Protein AF-A0A0H5PXP9-F1 (afdb_monomer)

Sequence (127 aa):
MNSLIRNQDSQIQEDLTMIKDNHKTEITETNETKKPAPATIPKQKRGVQPSADIIEMARRQGRTQGRAGCKAHRFNMAFSPEVYEFIHTMAKVRGESVTAFVNGILEKAMKDNAEIYQQALKFKNIL

Mean predicted aligned error: 16.37 Å

Foldseek 3Di:
DPDPVVVVVVVVVVVVVVVVVVPPPPPPDDPDPPPPDLPDLPPDDPPDADDPVSLVSLQLLCPCDDDDSNHHDDDDDDDDPVVVVVLVVVCVVVVHDSVNSVVVVVVVVCVVCVVVVVVVVVVVVVD

Nearest PDB structures (foldseek):
  8uk9-assembly1_A  TM=5.662E-01  e=5.927E+00  Tequatrovirus T4

Structure (mmCIF, N/CA/C/O backbone):
data_AF-A0A0H5PXP9-F1
#
_entry.id   AF-A0A0H5PXP9-F1
#
loop_
_atom_site.group_PDB
_atom_site.id
_atom_site.type_symbol
_atom_site.label_atom_id
_atom_site.label_alt_id
_atom_site.label_comp_id
_atom_site.label_asym_id
_atom_site.label_entity_id
_atom_site.label_seq_id
_atom_site.pdbx_PDB_ins_code
_atom_site.Cartn_x
_atom_site.Cartn_y
_atom_site.Cartn_z
_atom_site.occupancy
_atom_site.B_iso_or_equiv
_atom_site.auth_seq_id
_atom_site.auth_comp_id
_atom_site.auth_asym_id
_atom_site.auth_atom_id
_atom_site.pdbx_PDB_model_num
ATOM 1 N N . MET A 1 1 ? -4.938 -40.999 22.378 1.00 48.81 1 MET A N 1
ATOM 2 C CA . MET A 1 1 ? -4.466 -39.622 22.101 1.00 48.81 1 MET A CA 1
ATOM 3 C C . MET A 1 1 ? -4.370 -39.289 20.599 1.00 48.81 1 MET A C 1
ATOM 5 O O . MET A 1 1 ? -3.687 -38.341 20.263 1.00 48.81 1 MET A O 1
ATOM 9 N N . ASN A 1 2 ? -5.093 -39.976 19.692 1.00 47.94 2 ASN A N 1
ATOM 10 C CA . ASN A 1 2 ? -4.970 -39.761 18.230 1.00 47.94 2 ASN A CA 1
ATOM 11 C C . ASN A 1 2 ? -6.280 -39.351 17.517 1.00 47.94 2 ASN A C 1
ATOM 13 O O . ASN A 1 2 ? -6.316 -39.332 16.290 1.00 47.94 2 ASN A O 1
ATOM 17 N N . SER A 1 3 ? -7.363 -39.047 18.243 1.00 48.31 3 SER A N 1
ATOM 18 C CA . SER A 1 3 ? -8.665 -38.712 17.633 1.00 48.31 3 SER A CA 1
ATOM 19 C C . SER A 1 3 ? -8.920 -37.210 17.465 1.00 48.31 3 SER A C 1
ATOM 21 O O . SER A 1 3 ? -9.744 -36.842 16.639 1.00 48.31 3 SER A O 1
ATOM 23 N N . LEU A 1 4 ? -8.217 -36.341 18.202 1.00 51.50 4 LEU A N 1
ATOM 24 C CA . LEU A 1 4 ? -8.486 -34.896 18.186 1.00 51.50 4 LEU A CA 1
ATOM 25 C C . LEU A 1 4 ? -7.793 -34.168 17.018 1.00 51.50 4 LEU A C 1
ATOM 27 O O . LEU A 1 4 ? -8.370 -33.254 16.445 1.00 51.50 4 LEU A O 1
ATOM 31 N N . ILE A 1 5 ? -6.602 -34.629 16.615 1.00 51.66 5 ILE A N 1
ATOM 32 C CA . ILE A 1 5 ? -5.826 -34.052 15.499 1.00 51.66 5 ILE A CA 1
ATOM 33 C C . ILE A 1 5 ? -6.493 -34.360 14.148 1.00 51.66 5 ILE A C 1
ATOM 35 O O . ILE A 1 5 ? -6.620 -33.481 13.304 1.00 51.66 5 ILE A O 1
ATOM 39 N N . ARG A 1 6 ? -7.039 -35.575 13.978 1.00 50.72 6 ARG A N 1
ATOM 40 C CA . ARG A 1 6 ? -7.740 -35.968 12.740 1.00 50.72 6 ARG A CA 1
ATOM 41 C C . ARG A 1 6 ? -8.974 -35.111 12.449 1.00 50.72 6 ARG A C 1
ATOM 43 O O . ARG A 1 6 ? -9.285 -34.895 11.283 1.00 50.72 6 ARG A O 1
ATOM 50 N N . ASN A 1 7 ? -9.661 -34.620 13.482 1.00 55.50 7 ASN A N 1
ATOM 51 C CA . ASN A 1 7 ? -10.851 -33.785 13.305 1.00 55.50 7 ASN A CA 1
ATOM 52 C C . ASN A 1 7 ? -10.511 -32.362 12.842 1.00 55.50 7 ASN A C 1
ATOM 54 O O . ASN A 1 7 ? -11.270 -31.800 12.059 1.00 55.50 7 ASN A O 1
ATOM 58 N N . GLN A 1 8 ? -9.373 -31.801 13.266 1.00 54.03 8 GLN A N 1
ATOM 59 C CA . GLN A 1 8 ? -8.929 -30.483 12.796 1.00 54.03 8 GLN A CA 1
ATOM 60 C C . GLN A 1 8 ? -8.447 -30.537 11.342 1.00 54.03 8 GLN A C 1
ATOM 62 O O . GLN A 1 8 ? -8.835 -29.686 10.548 1.00 54.03 8 GLN A O 1
ATOM 67 N N . ASP A 1 9 ? -7.702 -31.578 10.960 1.00 55.38 9 ASP A N 1
ATOM 68 C CA . ASP A 1 9 ? -7.268 -31.764 9.567 1.00 55.38 9 ASP A CA 1
ATOM 69 C C . ASP A 1 9 ? -8.451 -32.015 8.614 1.00 55.38 9 ASP A C 1
ATOM 71 O O . ASP A 1 9 ? -8.429 -31.572 7.466 1.00 55.38 9 ASP A O 1
ATOM 75 N N . SER A 1 10 ? -9.506 -32.679 9.102 1.00 53.84 10 SER A N 1
ATOM 76 C CA . SER A 1 10 ? -10.727 -32.930 8.325 1.00 53.84 10 SER A CA 1
ATOM 77 C C . SER A 1 10 ? -11.558 -31.655 8.132 1.00 53.84 10 SER A C 1
ATOM 79 O O . SER A 1 10 ? -12.004 -31.397 7.019 1.00 53.84 10 SER A O 1
ATOM 81 N N . GLN A 1 11 ? -11.686 -30.805 9.161 1.00 54.19 11 GLN A N 1
ATOM 82 C CA . GLN A 1 11 ? -12.359 -29.501 9.039 1.00 54.19 11 GLN A CA 1
ATOM 83 C C . GLN A 1 11 ? -11.600 -28.531 8.122 1.0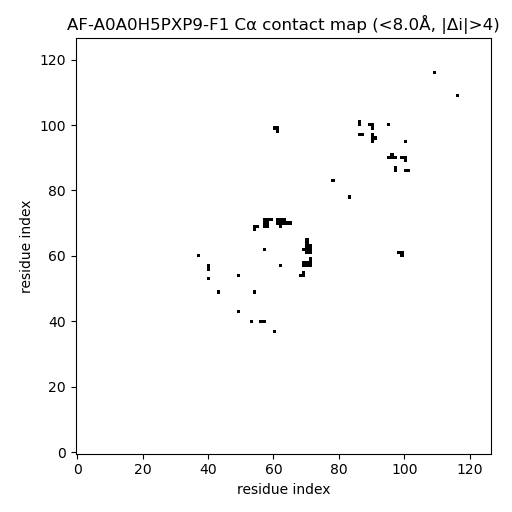0 54.19 11 GLN A C 1
ATOM 85 O O . GLN A 1 11 ? -12.213 -27.852 7.305 1.00 54.19 11 GLN A O 1
ATOM 90 N N . ILE A 1 12 ? -10.264 -28.508 8.189 1.00 54.03 12 ILE A N 1
ATOM 91 C CA . ILE A 1 12 ? -9.440 -27.665 7.307 1.00 54.03 12 ILE A CA 1
ATOM 92 C C . ILE A 1 12 ? -9.555 -28.123 5.844 1.00 54.03 12 ILE A C 1
ATOM 94 O O . ILE A 1 12 ? -9.580 -27.291 4.935 1.00 54.03 12 ILE A O 1
ATOM 98 N N . GLN A 1 13 ? -9.641 -29.435 5.593 1.00 52.81 13 GLN A N 1
ATOM 99 C CA . GLN A 1 13 ? -9.878 -29.958 4.246 1.00 52.81 13 GLN A CA 1
ATOM 100 C C . GLN A 1 13 ? -11.287 -29.640 3.738 1.00 52.81 13 GLN A C 1
ATOM 102 O O . GLN A 1 13 ? -11.407 -29.241 2.580 1.00 52.81 13 GLN A O 1
ATOM 107 N N . GLU A 1 14 ? -12.316 -29.743 4.582 1.00 54.56 14 GLU A N 1
ATOM 108 C CA . GLU A 1 14 ? -13.690 -29.369 4.223 1.00 54.56 14 GLU A CA 1
ATOM 109 C C . GLU A 1 14 ? -13.806 -27.867 3.888 1.00 54.56 14 GLU A C 1
ATOM 111 O O . GLU A 1 14 ? -14.352 -27.516 2.835 1.00 54.56 14 GLU A O 1
ATOM 116 N N . ASP A 1 15 ? -13.178 -26.984 4.672 1.00 52.84 15 ASP A N 1
ATOM 117 C CA . ASP A 1 15 ? -13.128 -25.537 4.398 1.00 52.84 15 ASP A CA 1
ATOM 118 C C . ASP A 1 15 ? -12.379 -25.217 3.088 1.00 52.84 15 ASP A C 1
ATOM 120 O O . ASP A 1 15 ? -12.809 -24.375 2.293 1.00 52.84 15 ASP A O 1
ATOM 124 N N . LEU A 1 16 ? -11.287 -25.935 2.795 1.00 48.97 16 LEU A N 1
ATOM 125 C CA . LEU A 1 16 ? -10.552 -25.811 1.530 1.00 48.97 16 LEU A CA 1
ATOM 126 C C . LEU A 1 16 ? -11.340 -26.340 0.322 1.00 48.97 16 LEU A C 1
ATOM 128 O O . LEU A 1 16 ? -11.136 -25.845 -0.790 1.00 48.97 16 LEU A O 1
ATOM 132 N N . THR A 1 17 ? -12.211 -27.336 0.505 1.00 50.12 17 THR A N 1
ATOM 133 C CA . THR A 1 17 ? -13.104 -27.828 -0.558 1.00 50.12 17 THR A CA 1
ATOM 134 C C . THR A 1 17 ? -14.266 -26.871 -0.814 1.00 50.12 17 THR A C 1
ATOM 136 O O . THR A 1 17 ? -14.531 -26.551 -1.971 1.00 50.12 17 THR A O 1
ATOM 139 N N . MET A 1 18 ? -14.845 -26.277 0.233 1.00 47.44 18 MET A N 1
ATOM 140 C CA . MET A 1 18 ? -15.918 -25.282 0.110 1.00 47.44 18 MET A CA 1
ATOM 141 C C . MET A 1 18 ? -15.469 -23.997 -0.605 1.00 47.44 18 MET A C 1
ATOM 143 O O . MET A 1 18 ? -16.236 -23.400 -1.363 1.00 47.44 18 MET A O 1
ATOM 147 N N . ILE A 1 19 ? -14.204 -23.589 -0.441 1.00 52.84 19 ILE A N 1
ATOM 148 C CA . ILE A 1 19 ? -13.619 -22.469 -1.202 1.00 52.84 19 ILE A CA 1
ATOM 149 C C . ILE A 1 19 ? -13.437 -22.830 -2.688 1.00 52.84 19 ILE A C 1
ATOM 151 O O . ILE A 1 19 ? -13.555 -21.961 -3.551 1.00 52.84 19 ILE A O 1
ATOM 155 N N . LYS A 1 20 ? -13.161 -24.099 -3.017 1.00 46.47 20 LYS A N 1
ATOM 156 C CA . LYS A 1 20 ? -12.950 -24.548 -4.406 1.00 46.47 20 LYS A CA 1
ATOM 157 C C . LYS A 1 20 ? -14.259 -24.753 -5.167 1.00 46.47 20 LYS A C 1
ATOM 159 O O . LYS A 1 20 ? -14.300 -24.471 -6.364 1.00 46.47 20 LYS A O 1
ATOM 164 N N . ASP A 1 21 ? -15.316 -25.183 -4.487 1.00 43.38 21 ASP A N 1
ATOM 165 C CA . ASP A 1 21 ? -16.597 -25.487 -5.129 1.00 43.38 21 ASP A CA 1
ATOM 166 C C . ASP A 1 21 ? -17.437 -24.231 -5.409 1.00 43.38 21 ASP A C 1
ATOM 168 O O . ASP A 1 21 ? -18.088 -24.155 -6.452 1.00 43.38 21 ASP A O 1
ATOM 172 N N . ASN A 1 22 ? -17.303 -23.172 -4.598 1.00 39.78 22 ASN A N 1
ATOM 173 C CA . ASN A 1 22 ? -17.914 -21.864 -4.887 1.00 39.78 22 ASN A CA 1
ATOM 174 C C . ASN A 1 22 ? -17.295 -21.128 -6.093 1.00 39.78 22 ASN A C 1
ATOM 176 O O . ASN A 1 22 ? -17.832 -20.112 -6.530 1.00 39.78 22 ASN A O 1
ATOM 180 N N . HIS A 1 23 ? -16.199 -21.636 -6.663 1.00 43.31 23 HIS A N 1
ATOM 181 C CA . HIS A 1 23 ? -15.600 -21.108 -7.893 1.00 43.31 23 HIS A CA 1
ATOM 182 C C . HIS A 1 23 ? -15.845 -21.989 -9.130 1.00 43.31 23 HIS A C 1
ATOM 184 O O . HIS A 1 23 ? -15.328 -21.672 -10.202 1.00 43.31 23 HIS A O 1
ATOM 190 N N . LYS A 1 24 ? -16.629 -23.077 -9.027 1.00 40.38 24 LYS A N 1
ATOM 191 C CA . LYS A 1 24 ? -16.832 -24.022 -10.143 1.00 40.38 24 LYS A CA 1
ATOM 192 C C . LYS A 1 24 ? -18.125 -23.817 -10.944 1.00 40.38 24 LYS A C 1
ATOM 194 O O . LYS A 1 24 ? -18.240 -24.384 -12.027 1.00 40.38 24 LYS A O 1
ATOM 199 N N . THR A 1 25 ? -19.066 -22.989 -10.490 1.00 36.38 25 THR A N 1
ATOM 200 C CA . THR A 1 25 ? -20.402 -22.884 -11.121 1.00 36.38 25 THR A CA 1
ATOM 201 C C . THR A 1 25 ? -20.689 -21.599 -11.894 1.00 36.38 25 THR A C 1
ATOM 203 O O . THR A 1 25 ? -21.820 -21.405 -12.317 1.00 36.38 25 THR A O 1
ATOM 206 N N . GLU A 1 26 ? -19.678 -20.777 -12.186 1.00 34.59 26 GLU A N 1
ATOM 207 C CA . GLU A 1 26 ? -19.768 -19.727 -13.216 1.00 34.59 26 GLU A CA 1
ATOM 208 C C . GLU A 1 26 ? -18.475 -19.666 -14.044 1.00 34.59 26 GLU A C 1
ATOM 210 O O . GLU A 1 26 ? -17.771 -18.664 -14.109 1.00 34.59 26 GLU A O 1
ATOM 215 N N . ILE A 1 27 ? -18.144 -20.780 -14.696 1.00 36.03 27 ILE A N 1
ATOM 216 C CA . ILE A 1 27 ? -17.266 -20.797 -15.874 1.00 36.03 27 ILE A CA 1
ATOM 217 C C . ILE A 1 27 ? -18.140 -21.075 -17.094 1.00 36.03 27 ILE A C 1
ATOM 219 O O . ILE A 1 27 ? -18.055 -22.122 -17.726 1.00 36.03 27 ILE A O 1
ATOM 223 N N . THR A 1 28 ? -19.007 -20.113 -17.405 1.00 32.38 28 THR A N 1
ATOM 224 C CA . THR A 1 28 ? -19.511 -19.953 -18.769 1.00 32.38 28 THR A CA 1
ATOM 225 C C . THR A 1 28 ? -18.687 -18.834 -19.386 1.00 32.38 28 THR A C 1
ATOM 227 O O . THR A 1 28 ? -18.840 -17.677 -19.012 1.00 32.38 28 THR A O 1
ATOM 230 N N . GLU A 1 29 ? -17.735 -19.236 -20.228 1.00 45.81 29 GLU A N 1
ATOM 231 C CA . GLU A 1 29 ? -17.033 -18.443 -21.244 1.00 45.81 29 GLU A CA 1
ATOM 232 C C . GLU A 1 29 ? -17.092 -16.915 -21.079 1.00 45.81 29 GLU A C 1
ATOM 234 O O . GLU A 1 29 ? -17.918 -16.228 -21.678 1.00 45.81 29 GLU A O 1
ATOM 239 N N . THR A 1 30 ? -16.128 -16.350 -20.354 1.00 29.16 30 THR A N 1
ATOM 240 C CA . THR A 1 30 ? -15.762 -14.945 -20.542 1.00 29.16 30 THR A CA 1
ATOM 241 C C . THR A 1 30 ? -14.296 -14.869 -20.922 1.00 29.16 30 THR A C 1
ATOM 243 O O . THR A 1 30 ? -13.416 -15.189 -20.124 1.00 29.16 30 THR A O 1
ATOM 246 N N . ASN A 1 31 ? -14.083 -14.473 -22.177 1.00 35.59 31 ASN A N 1
ATOM 247 C CA . ASN A 1 31 ? -12.826 -14.070 -22.792 1.00 35.59 31 ASN A CA 1
ATOM 248 C C . ASN A 1 31 ? -11.829 -13.460 -21.798 1.00 35.59 31 ASN A C 1
ATOM 250 O O . ASN A 1 31 ? -12.203 -12.648 -20.955 1.00 35.59 31 ASN A O 1
ATOM 254 N N . GLU A 1 32 ? -10.554 -13.816 -21.959 1.00 40.00 32 GLU A N 1
ATOM 255 C CA . GLU A 1 32 ? -9.396 -13.316 -21.216 1.00 40.00 32 GLU A CA 1
ATOM 256 C C . GLU A 1 32 ? -9.343 -11.776 -21.107 1.00 40.00 32 GLU A C 1
ATOM 258 O O . GLU A 1 32 ? -8.574 -11.101 -21.790 1.00 40.00 32 GLU A O 1
ATOM 263 N N . THR A 1 33 ? -10.079 -11.174 -20.176 1.00 34.19 33 THR A N 1
ATOM 264 C CA . THR A 1 33 ? -9.773 -9.826 -19.689 1.00 34.19 33 THR A CA 1
ATOM 265 C C . THR A 1 33 ? -8.780 -9.945 -18.550 1.00 34.19 33 THR A C 1
ATOM 267 O O . THR A 1 33 ? -9.105 -9.846 -17.368 1.00 34.19 33 THR A O 1
ATOM 270 N N . LYS A 1 34 ? -7.520 -10.148 -18.941 1.00 35.97 34 LYS A N 1
ATOM 271 C CA . LYS A 1 34 ? -6.342 -9.798 -18.148 1.00 35.97 34 LYS A CA 1
ATOM 272 C C . LYS A 1 34 ? -6.614 -8.424 -17.523 1.00 35.97 34 LYS A C 1
ATOM 274 O O . LYS A 1 34 ? -6.690 -7.440 -18.260 1.00 35.97 34 LYS A O 1
ATOM 279 N N . LYS A 1 35 ? -6.810 -8.348 -16.196 1.00 36.59 35 LYS A N 1
ATOM 280 C CA . LYS A 1 35 ? -6.889 -7.063 -15.476 1.00 36.59 35 LYS A CA 1
ATOM 281 C C . LYS A 1 35 ? -5.716 -6.226 -15.996 1.00 36.59 35 LYS A C 1
ATOM 283 O O . LYS A 1 35 ? -4.588 -6.733 -15.954 1.00 36.59 35 LYS A O 1
ATOM 288 N N . PRO A 1 36 ? -5.957 -5.046 -16.596 1.00 34.19 36 PRO A N 1
ATOM 289 C CA . PRO A 1 36 ? -4.906 -4.344 -17.304 1.00 34.19 36 PRO A CA 1
ATOM 290 C C . PRO A 1 36 ? -3.773 -4.124 -16.314 1.00 34.19 36 PRO A C 1
ATOM 292 O O . PRO A 1 36 ? -4.005 -3.666 -15.191 1.00 34.19 36 PRO 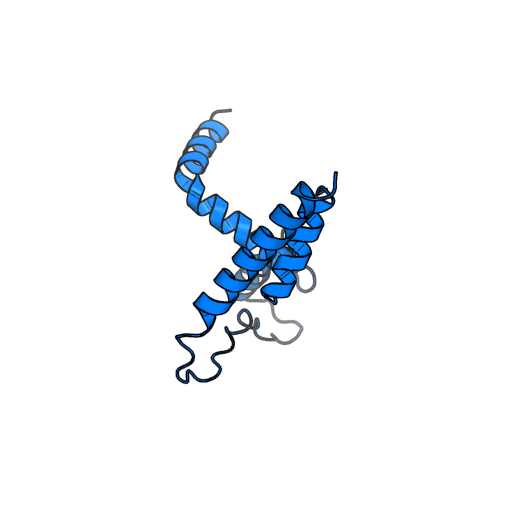A O 1
ATOM 295 N N . ALA A 1 37 ? -2.558 -4.503 -16.720 1.00 42.25 37 ALA A N 1
ATOM 296 C CA . ALA A 1 37 ? -1.360 -4.112 -15.999 1.00 42.25 37 ALA A CA 1
ATOM 297 C C . ALA A 1 37 ? -1.505 -2.622 -15.652 1.00 42.25 37 ALA A C 1
ATOM 299 O O . ALA A 1 37 ? -1.984 -1.873 -16.517 1.00 42.25 37 ALA A O 1
ATOM 300 N N . PRO A 1 38 ? -1.166 -2.192 -14.418 1.00 51.12 38 PRO A N 1
ATOM 301 C CA . PRO A 1 38 ? -1.304 -0.795 -14.022 1.00 51.12 38 PRO A CA 1
ATOM 302 C C . PRO A 1 38 ? -0.761 0.069 -15.153 1.00 51.12 38 PRO A C 1
ATOM 304 O O . PRO A 1 38 ? 0.337 -0.219 -15.640 1.00 51.12 38 PRO A O 1
ATOM 307 N N . ALA A 1 39 ? -1.587 1.013 -15.632 1.00 51.72 39 ALA A N 1
ATOM 308 C CA . ALA A 1 39 ? -1.371 1.722 -16.890 1.00 51.72 39 ALA A CA 1
ATOM 309 C C . ALA A 1 39 ? 0.119 2.016 -17.060 1.00 51.72 39 ALA A C 1
ATOM 311 O O . ALA A 1 39 ? 0.733 2.680 -16.215 1.00 51.72 39 ALA A O 1
ATOM 312 N N . THR A 1 40 ? 0.721 1.411 -18.089 1.00 51.22 40 THR A N 1
ATOM 313 C CA . THR A 1 40 ? 2.159 1.529 -18.307 1.00 51.22 40 THR A CA 1
ATOM 314 C C . THR A 1 40 ? 2.427 3.000 -18.555 1.00 51.22 40 THR A C 1
ATOM 316 O O . THR A 1 40 ? 2.010 3.532 -19.581 1.00 51.22 40 THR A O 1
ATOM 319 N N . ILE A 1 41 ? 3.076 3.669 -17.599 1.00 55.38 41 ILE A N 1
ATOM 320 C CA . ILE A 1 41 ? 3.405 5.085 -17.737 1.00 55.38 41 ILE A CA 1
ATOM 321 C C . ILE A 1 41 ? 4.171 5.230 -19.057 1.00 55.38 41 ILE A C 1
ATOM 323 O O . ILE A 1 41 ? 5.209 4.569 -19.213 1.00 55.38 41 ILE A O 1
ATOM 327 N N . PRO A 1 42 ? 3.671 6.028 -20.019 1.00 57.00 42 PRO A N 1
ATOM 328 C CA . PRO A 1 42 ? 4.240 6.079 -21.355 1.00 57.00 42 PRO A CA 1
ATOM 329 C C . PRO A 1 42 ? 5.740 6.366 -21.281 1.00 57.00 42 PRO A C 1
ATOM 331 O O . PRO A 1 42 ? 6.194 7.257 -20.555 1.00 57.00 42 PRO A O 1
ATOM 334 N N . LYS A 1 43 ? 6.533 5.583 -22.025 1.00 54.31 43 LYS A N 1
ATOM 335 C CA . LYS A 1 43 ? 7.989 5.750 -22.115 1.00 54.31 43 LYS A CA 1
ATOM 336 C C . LYS A 1 43 ? 8.301 7.097 -22.781 1.00 54.31 43 LYS A C 1
ATOM 338 O O . LYS A 1 43 ? 8.449 7.181 -23.994 1.00 54.31 43 LYS A O 1
ATOM 343 N N . GLN A 1 44 ? 8.408 8.168 -21.999 1.00 57.22 44 GLN A N 1
ATOM 344 C CA . GLN A 1 44 ? 8.815 9.480 -22.509 1.00 57.22 44 GLN A CA 1
ATOM 345 C C . GLN A 1 44 ? 10.315 9.507 -22.830 1.00 57.22 44 GLN A C 1
ATOM 347 O O . GLN A 1 44 ? 11.134 9.142 -21.978 1.00 57.22 44 GLN A O 1
ATOM 352 N N . LYS A 1 45 ? 10.669 10.010 -24.025 1.00 53.97 45 LYS A N 1
ATOM 353 C CA . LYS A 1 45 ? 12.050 10.194 -24.519 1.00 53.97 45 LYS A CA 1
ATOM 354 C C . LYS A 1 45 ? 12.962 10.825 -23.452 1.00 53.97 45 LYS A C 1
ATOM 356 O O . LYS A 1 45 ? 12.537 11.715 -22.711 1.00 53.97 45 LYS A O 1
ATOM 361 N N . ARG A 1 46 ? 14.211 10.348 -23.358 1.00 53.97 46 ARG A N 1
ATOM 362 C CA . ARG A 1 46 ? 15.241 10.882 -22.440 1.00 53.97 46 ARG A CA 1
ATOM 363 C C . ARG A 1 4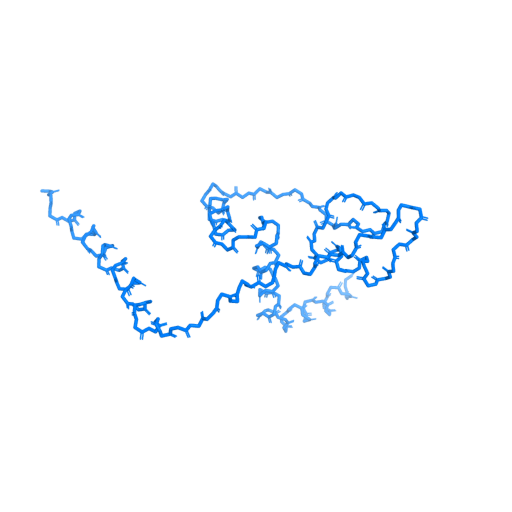6 ? 15.435 12.386 -22.696 1.00 53.97 46 ARG A C 1
ATOM 365 O O . ARG A 1 46 ? 15.485 12.784 -23.851 1.00 53.97 46 ARG A O 1
ATOM 372 N N . GLY A 1 47 ? 15.520 13.194 -21.636 1.00 59.69 47 GLY A N 1
ATOM 373 C CA . GLY A 1 47 ? 15.736 14.652 -21.717 1.00 59.69 47 GLY A CA 1
ATOM 374 C C . GLY A 1 47 ? 14.479 15.530 -21.623 1.00 59.69 47 GLY A C 1
ATOM 375 O O . GLY A 1 47 ? 14.602 16.730 -21.431 1.00 59.69 47 GLY A O 1
ATOM 376 N N . VAL A 1 48 ? 13.274 14.954 -21.690 1.00 65.31 48 VAL A N 1
ATOM 377 C CA . VAL A 1 48 ? 12.008 15.703 -21.537 1.00 65.31 48 VAL A CA 1
ATOM 378 C C . VAL A 1 48 ? 11.572 15.728 -20.064 1.00 65.31 48 VAL A C 1
ATOM 380 O O . VAL A 1 48 ? 11.672 14.700 -19.386 1.00 65.31 48 VAL A O 1
ATOM 383 N N . GLN A 1 49 ? 11.100 16.862 -19.541 1.00 65.19 49 GLN A N 1
ATOM 384 C CA . GLN A 1 49 ? 10.495 16.887 -18.203 1.00 65.19 49 GLN A CA 1
ATOM 385 C C . GLN A 1 49 ? 9.155 16.127 -18.219 1.00 65.19 49 GLN A C 1
ATOM 387 O O . GLN A 1 49 ? 8.355 16.346 -19.130 1.00 65.19 49 GLN A O 1
ATOM 392 N N . PRO A 1 50 ? 8.910 15.199 -17.276 1.00 69.81 50 PRO A N 1
ATOM 393 C CA . PRO A 1 50 ? 7.635 14.498 -17.209 1.00 69.81 50 PRO A CA 1
ATOM 394 C C . PRO A 1 50 ? 6.497 15.466 -16.878 1.00 69.81 50 PRO A C 1
ATOM 396 O O . PRO A 1 50 ? 6.688 16.409 -16.114 1.00 69.81 50 PRO A O 1
ATOM 399 N N . SER A 1 51 ? 5.315 15.235 -17.455 1.00 77.94 51 SER A N 1
ATOM 400 C CA . SER A 1 51 ? 4.124 16.015 -17.109 1.00 77.94 51 SER A CA 1
ATOM 401 C C . SER A 1 51 ? 3.707 15.751 -15.659 1.00 77.94 51 SER A C 1
ATOM 403 O O . SER A 1 51 ? 4.054 14.712 -15.088 1.00 77.94 51 SER A O 1
ATOM 405 N N . ALA A 1 52 ? 2.931 16.668 -15.074 1.00 77.50 52 ALA A N 1
ATOM 406 C CA . ALA A 1 52 ? 2.393 16.514 -13.722 1.00 77.50 52 ALA A CA 1
ATOM 407 C C . ALA A 1 52 ? 1.635 15.182 -13.551 1.00 77.50 52 ALA A C 1
ATOM 409 O O . ALA A 1 52 ? 1.853 14.475 -12.569 1.00 77.50 52 ALA A O 1
ATOM 410 N N . ASP A 1 53 ? 0.855 14.775 -14.555 1.00 78.12 53 ASP A N 1
ATOM 411 C CA . ASP A 1 53 ? 0.106 13.512 -14.531 1.00 78.12 53 ASP A CA 1
ATOM 412 C C . ASP A 1 53 ? 1.025 12.287 -14.489 1.00 78.12 53 ASP A C 1
ATOM 414 O O . ASP A 1 53 ? 0.767 11.321 -13.774 1.00 78.12 53 ASP A O 1
ATOM 418 N N . ILE A 1 54 ? 2.138 12.325 -15.228 1.00 76.25 54 ILE A N 1
ATOM 419 C CA . ILE A 1 54 ? 3.133 11.246 -15.231 1.00 76.25 54 ILE A CA 1
ATOM 420 C C . ILE A 1 54 ? 3.843 11.162 -13.882 1.00 76.25 54 ILE A C 1
ATOM 422 O O . ILE A 1 54 ? 4.116 10.058 -13.405 1.00 76.25 54 ILE A O 1
ATOM 426 N N . ILE A 1 55 ? 4.123 12.309 -13.262 1.00 74.31 55 ILE A N 1
ATOM 427 C CA . ILE A 1 55 ? 4.712 12.379 -11.924 1.00 74.31 55 ILE A CA 1
ATOM 428 C C . ILE A 1 55 ? 3.753 11.783 -10.889 1.00 74.31 55 ILE A C 1
ATOM 430 O O . ILE A 1 55 ? 4.165 10.933 -10.098 1.00 74.31 55 ILE A O 1
ATOM 434 N N . GLU A 1 56 ? 2.479 12.172 -10.922 1.00 75.62 56 GLU A N 1
ATOM 435 C CA . GLU A 1 56 ? 1.469 11.695 -9.977 1.00 75.62 56 GLU A CA 1
ATOM 436 C C . GLU A 1 56 ? 1.188 10.197 -10.155 1.00 75.62 56 GLU A C 1
ATOM 438 O O . GLU A 1 56 ? 1.175 9.444 -9.179 1.00 75.62 56 GLU A O 1
ATOM 443 N N . MET A 1 57 ? 1.079 9.716 -11.398 1.00 73.38 57 MET A N 1
ATOM 444 C CA . MET A 1 57 ? 0.968 8.281 -11.675 1.00 73.38 57 MET A CA 1
ATOM 445 C C . MET A 1 57 ? 2.196 7.508 -11.183 1.00 73.38 57 MET A C 1
ATOM 447 O O . MET A 1 57 ? 2.050 6.461 -10.553 1.00 73.38 57 MET A O 1
ATOM 451 N N . ALA A 1 58 ? 3.410 8.019 -11.420 1.00 73.69 58 ALA A N 1
ATOM 452 C CA . ALA A 1 58 ? 4.638 7.381 -10.948 1.00 73.69 58 ALA A CA 1
ATOM 453 C C . ALA A 1 58 ? 4.707 7.318 -9.418 1.00 73.69 58 ALA A C 1
ATOM 455 O O . ALA A 1 58 ? 5.139 6.301 -8.865 1.00 73.69 58 ALA A O 1
ATOM 456 N N . ARG A 1 59 ? 4.254 8.380 -8.741 1.00 70.94 59 ARG A N 1
ATOM 457 C CA . ARG A 1 59 ? 4.178 8.448 -7.282 1.00 70.94 59 ARG A CA 1
ATOM 458 C C . ARG A 1 59 ? 3.172 7.435 -6.733 1.00 70.94 59 ARG A C 1
ATOM 460 O O . ARG A 1 59 ? 3.537 6.683 -5.831 1.00 70.94 59 ARG A O 1
ATOM 467 N N . ARG A 1 60 ? 1.957 7.365 -7.293 1.00 73.12 60 ARG A N 1
ATOM 468 C CA . ARG A 1 60 ? 0.920 6.393 -6.888 1.00 73.12 60 ARG A CA 1
ATOM 469 C C . ARG A 1 60 ? 1.350 4.947 -7.111 1.00 73.12 60 ARG A C 1
ATOM 471 O O . ARG A 1 60 ? 1.129 4.100 -6.258 1.00 73.12 60 ARG A O 1
ATOM 478 N N . GLN A 1 61 ? 2.048 4.678 -8.213 1.00 73.19 61 GLN A N 1
ATOM 479 C CA . GLN A 1 61 ? 2.617 3.356 -8.497 1.00 73.19 61 GLN A CA 1
ATOM 480 C C . GLN A 1 61 ? 3.852 3.023 -7.637 1.00 73.19 61 GLN A C 1
ATOM 482 O O . GLN A 1 61 ? 4.457 1.966 -7.811 1.00 73.19 61 GLN A O 1
ATOM 487 N N . GLY A 1 62 ? 4.263 3.914 -6.726 1.00 66.06 62 GLY A N 1
ATOM 488 C CA . GLY A 1 62 ? 5.370 3.667 -5.807 1.00 66.06 62 GLY A CA 1
ATOM 489 C C . GLY A 1 62 ? 6.726 3.553 -6.502 1.00 66.06 62 GLY A C 1
ATOM 490 O O . GLY A 1 62 ? 7.607 2.857 -5.997 1.00 66.06 62 GLY A O 1
ATOM 491 N N . ARG A 1 63 ? 6.924 4.195 -7.667 1.00 67.19 63 ARG A N 1
ATOM 492 C CA . ARG A 1 63 ? 8.182 4.061 -8.414 1.00 67.19 63 ARG A CA 1
ATOM 493 C C . ARG A 1 63 ? 9.369 4.499 -7.563 1.00 67.19 63 ARG A C 1
ATOM 495 O O . ARG A 1 63 ? 9.457 5.624 -7.067 1.00 67.19 63 ARG A O 1
ATOM 502 N N . THR A 1 64 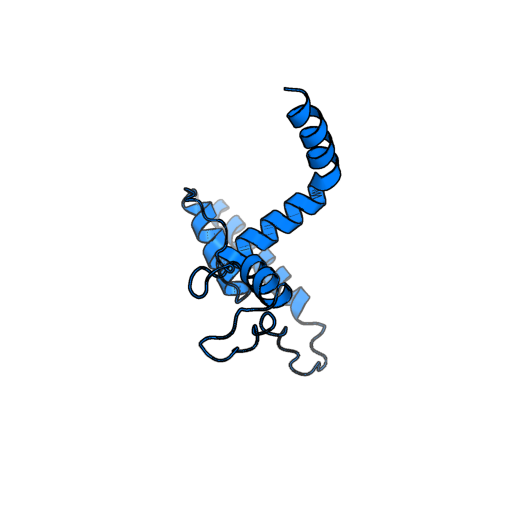? 10.315 3.576 -7.417 1.00 52.88 64 THR A N 1
ATOM 503 C CA . THR A 1 64 ? 11.475 3.757 -6.548 1.00 52.88 64 THR A CA 1
ATOM 504 C C . THR A 1 64 ? 12.734 4.204 -7.299 1.00 52.88 64 THR A C 1
ATOM 506 O O . THR A 1 64 ? 13.704 4.656 -6.688 1.00 52.88 64 THR A O 1
ATOM 509 N N . GLN A 1 65 ? 12.748 4.122 -8.627 1.00 55.19 65 GLN A N 1
ATOM 510 C CA . GLN A 1 65 ? 13.917 4.480 -9.427 1.00 55.19 65 GLN A CA 1
ATOM 511 C C . GLN A 1 65 ? 13.524 5.184 -10.734 1.00 55.19 65 GLN A C 1
ATOM 513 O O . GLN A 1 65 ? 12.584 4.786 -11.435 1.00 55.19 65 GLN A O 1
ATOM 518 N N . GLY A 1 66 ? 14.300 6.220 -11.067 1.00 62.50 66 GLY A N 1
ATOM 519 C CA . GLY A 1 66 ? 14.229 6.966 -12.324 1.00 62.50 66 GLY A CA 1
ATOM 520 C C . GLY A 1 66 ? 13.465 8.297 -12.261 1.00 62.50 66 GLY A C 1
ATOM 521 O O . GLY A 1 66 ? 12.348 8.359 -11.762 1.00 62.50 66 GLY A O 1
ATOM 522 N N . ARG A 1 67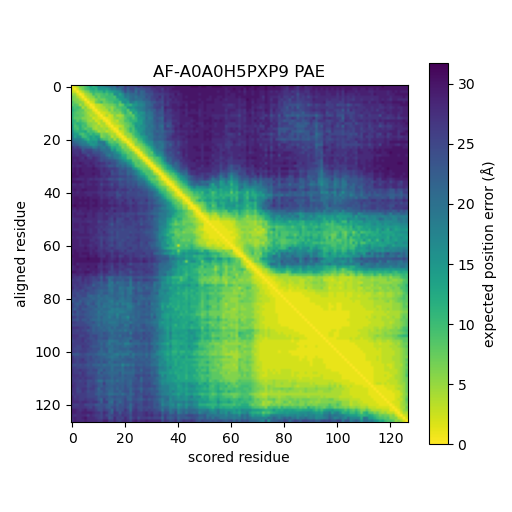 ? 14.086 9.324 -12.865 1.00 61.34 67 ARG A N 1
ATOM 523 C CA . ARG A 1 67 ? 13.614 10.705 -13.118 1.00 61.34 67 ARG A CA 1
ATOM 524 C C . ARG A 1 67 ? 13.328 11.579 -11.882 1.00 61.34 67 ARG A C 1
ATOM 526 O O . ARG A 1 67 ? 12.697 11.167 -10.913 1.00 61.34 67 ARG A O 1
ATOM 533 N N . ALA A 1 68 ? 13.806 12.825 -11.935 1.00 58.34 68 ALA A N 1
ATOM 534 C CA . ALA A 1 68 ? 13.524 13.846 -10.927 1.00 58.34 68 ALA A CA 1
ATOM 535 C C . ALA A 1 68 ? 12.005 14.099 -10.828 1.00 58.34 68 ALA A C 1
ATOM 537 O O . ALA A 1 68 ? 11.309 14.068 -11.839 1.00 58.34 68 ALA A O 1
ATOM 538 N N . GLY A 1 69 ? 11.489 14.281 -9.609 1.00 64.38 69 GLY A N 1
ATOM 539 C CA . GLY A 1 69 ? 10.062 14.509 -9.333 1.00 64.38 69 GLY A CA 1
ATOM 540 C C . GLY A 1 69 ? 9.215 13.250 -9.099 1.00 64.38 69 GLY A C 1
ATOM 541 O O . GLY A 1 69 ? 8.237 13.317 -8.371 1.00 64.38 69 GLY A O 1
ATOM 542 N N . CYS A 1 70 ? 9.612 12.079 -9.610 1.00 67.12 70 CYS A N 1
ATOM 543 C CA . CYS A 1 70 ? 8.811 10.842 -9.538 1.00 67.12 70 CYS A CA 1
ATOM 544 C C . CYS A 1 70 ? 9.125 9.938 -8.326 1.00 67.12 70 CYS A C 1
ATOM 546 O O . CYS A 1 70 ? 8.753 8.765 -8.318 1.00 67.12 70 CYS A O 1
ATOM 548 N N . LYS A 1 71 ? 9.868 10.429 -7.324 1.00 71.44 71 LYS A N 1
ATOM 549 C CA . LYS A 1 71 ? 10.297 9.606 -6.181 1.00 71.44 71 LYS A CA 1
ATOM 550 C C . LYS A 1 71 ? 9.149 9.432 -5.185 1.00 71.44 71 LYS A C 1
ATOM 552 O O . LYS A 1 71 ? 8.693 10.403 -4.589 1.00 71.44 71 LYS A O 1
ATOM 557 N N . ALA A 1 72 ? 8.741 8.186 -4.956 1.00 75.94 72 ALA A N 1
ATOM 558 C CA . ALA A 1 72 ? 7.837 7.852 -3.860 1.00 75.94 72 ALA A CA 1
ATOM 559 C C . ALA A 1 72 ? 8.482 8.124 -2.486 1.00 75.94 72 ALA A C 1
ATOM 561 O O . ALA A 1 72 ? 9.698 7.966 -2.327 1.00 75.94 72 ALA A O 1
ATOM 562 N N . HIS A 1 73 ? 7.659 8.499 -1.501 1.00 82.94 73 HIS A N 1
ATOM 563 C CA . HIS A 1 73 ? 8.077 8.598 -0.101 1.00 82.94 73 HIS A CA 1
ATOM 564 C C . HIS A 1 73 ? 8.385 7.192 0.429 1.00 82.94 73 HIS A C 1
ATOM 566 O O . HIS A 1 73 ? 7.649 6.253 0.130 1.00 82.94 73 HIS A O 1
ATOM 572 N N . ARG A 1 74 ? 9.486 7.028 1.168 1.00 85.12 74 ARG A N 1
ATOM 573 C CA . ARG A 1 74 ? 9.922 5.720 1.677 1.00 85.12 74 ARG A CA 1
ATOM 574 C C . ARG A 1 74 ? 10.336 5.824 3.121 1.00 85.12 74 ARG A C 1
ATOM 576 O O . ARG A 1 74 ? 10.942 6.810 3.526 1.00 85.12 74 ARG A O 1
ATOM 583 N N . PHE A 1 75 ? 10.059 4.759 3.842 1.00 89.31 75 PHE A N 1
ATOM 584 C CA . PHE A 1 75 ? 10.493 4.562 5.206 1.00 89.31 75 PHE A CA 1
ATOM 585 C C . PHE A 1 75 ? 10.740 3.069 5.413 1.00 89.31 75 PHE A C 1
ATOM 587 O O . PHE A 1 75 ? 10.181 2.235 4.697 1.00 89.31 75 PHE A O 1
ATOM 594 N N . ASN A 1 76 ? 11.617 2.743 6.358 1.00 93.06 76 ASN A N 1
ATOM 595 C CA . ASN A 1 76 ? 11.898 1.362 6.720 1.00 93.06 76 ASN A CA 1
ATOM 596 C C . ASN A 1 76 ? 10.881 0.919 7.774 1.00 93.06 76 ASN A C 1
ATOM 598 O O . ASN A 1 76 ? 10.638 1.640 8.740 1.00 93.06 76 ASN A O 1
ATOM 602 N N . MET A 1 77 ? 10.305 -0.264 7.586 1.00 91.56 77 MET A N 1
ATOM 603 C CA . MET A 1 77 ? 9.376 -0.883 8.529 1.00 91.56 77 MET A CA 1
ATOM 604 C C . MET A 1 77 ? 9.885 -2.263 8.920 1.00 91.56 77 MET A C 1
ATOM 606 O O . MET A 1 77 ? 10.436 -2.976 8.082 1.00 91.56 77 MET A O 1
ATOM 610 N N . ALA A 1 78 ? 9.660 -2.642 10.175 1.00 95.12 78 ALA A N 1
ATOM 611 C CA . ALA A 1 78 ? 9.829 -4.010 10.642 1.00 95.12 78 ALA A 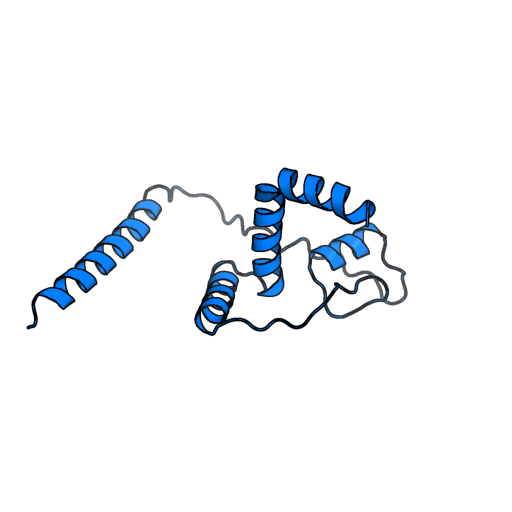CA 1
ATOM 612 C C . ALA A 1 78 ? 8.450 -4.672 10.756 1.00 95.12 78 ALA A C 1
ATOM 614 O O . ALA A 1 78 ? 7.527 -4.087 11.324 1.00 95.12 78 ALA A O 1
ATOM 615 N N . PHE A 1 79 ? 8.325 -5.885 10.226 1.00 95.94 79 PHE A N 1
ATOM 616 C CA . PHE A 1 79 ? 7.128 -6.715 10.341 1.00 95.94 79 PHE A CA 1
ATOM 617 C C . PHE A 1 79 ? 7.462 -7.974 11.137 1.00 95.94 79 PHE A C 1
ATOM 619 O O . PHE A 1 79 ? 8.603 -8.440 11.102 1.00 95.94 79 PHE A O 1
ATOM 626 N N . SER A 1 80 ? 6.475 -8.538 11.835 1.00 98.00 80 SER A N 1
ATOM 627 C CA . SER A 1 80 ? 6.623 -9.895 12.363 1.00 98.00 80 SER A CA 1
ATOM 628 C C . SER A 1 80 ? 6.773 -10.890 11.200 1.00 98.00 80 SER A C 1
ATOM 630 O O . SER A 1 80 ? 6.294 -10.606 10.095 1.00 98.00 80 SER A O 1
ATOM 632 N N . PRO A 1 81 ? 7.406 -12.058 11.417 1.00 98.06 81 PRO A N 1
ATOM 633 C CA . PRO A 1 81 ? 7.575 -13.061 10.363 1.00 98.06 81 PRO A CA 1
ATOM 634 C C . PRO A 1 81 ? 6.250 -13.472 9.704 1.00 98.06 81 PRO A C 1
ATOM 636 O O . PRO A 1 81 ? 6.163 -13.547 8.483 1.00 98.06 81 PRO A O 1
ATOM 639 N N . GLU A 1 82 ? 5.200 -13.653 10.506 1.00 98.12 82 GLU A N 1
ATOM 640 C CA . GLU A 1 82 ? 3.856 -14.025 10.045 1.00 98.12 82 GLU A CA 1
ATOM 641 C C . GLU A 1 82 ? 3.241 -12.958 9.128 1.00 98.12 82 GLU A C 1
ATOM 643 O O . GLU A 1 82 ? 2.715 -13.269 8.060 1.00 98.12 82 GLU A O 1
ATOM 648 N N . VAL A 1 83 ? 3.348 -11.681 9.511 1.00 97.81 83 VAL A N 1
ATOM 649 C CA . VAL A 1 83 ? 2.822 -10.562 8.715 1.00 97.81 83 VAL A CA 1
ATOM 650 C C . VAL A 1 83 ? 3.621 -10.393 7.425 1.00 97.81 83 VAL A C 1
ATOM 652 O O . VAL A 1 83 ? 3.041 -10.132 6.371 1.00 97.81 83 VAL A O 1
ATOM 655 N N . TYR A 1 84 ? 4.943 -10.561 7.489 1.00 97.50 84 TYR A N 1
ATOM 656 C CA . TYR A 1 84 ? 5.800 -10.508 6.309 1.00 97.50 84 TYR A CA 1
ATOM 657 C C . TYR A 1 84 ? 5.421 -11.590 5.291 1.00 97.50 84 TYR A C 1
ATOM 659 O O . TYR A 1 84 ? 5.235 -11.282 4.111 1.00 97.50 84 TYR A O 1
ATOM 667 N N . GLU A 1 85 ? 5.247 -12.831 5.752 1.00 98.31 85 GLU A N 1
ATOM 668 C CA . GLU A 1 85 ? 4.871 -13.955 4.895 1.00 98.31 85 GLU A CA 1
ATOM 669 C C . GLU A 1 85 ? 3.488 -13.746 4.271 1.00 98.31 85 GLU A C 1
ATOM 671 O O . GLU A 1 85 ? 3.319 -13.908 3.060 1.00 98.31 85 GLU A O 1
ATOM 676 N N . PHE A 1 86 ? 2.517 -13.284 5.065 1.00 98.38 86 PHE A N 1
ATOM 677 C CA . PHE A 1 86 ? 1.193 -12.921 4.564 1.00 98.38 86 PHE A CA 1
ATOM 678 C C . PHE A 1 86 ? 1.275 -11.885 3.435 1.00 98.38 86 PHE A C 1
ATOM 680 O O . PHE A 1 86 ? 0.708 -12.089 2.359 1.00 98.38 86 PHE A O 1
ATOM 687 N N . ILE A 1 87 ? 2.005 -10.785 3.656 1.00 98.00 87 ILE A N 1
ATOM 688 C CA . ILE A 1 87 ? 2.173 -9.716 2.664 1.00 98.00 87 ILE A CA 1
ATOM 689 C C . ILE A 1 87 ? 2.777 -10.269 1.372 1.00 98.00 87 ILE A C 1
ATOM 691 O O . ILE A 1 87 ? 2.286 -9.974 0.280 1.00 98.00 87 ILE A O 1
ATOM 695 N N . HIS A 1 88 ? 3.835 -11.070 1.487 1.00 97.56 88 HIS A N 1
ATOM 696 C CA . HIS A 1 88 ? 4.563 -11.580 0.333 1.00 97.56 88 HIS A CA 1
ATOM 697 C C . HIS A 1 88 ? 3.730 -12.587 -0.472 1.00 97.56 88 HIS A C 1
ATOM 699 O O . HIS A 1 88 ? 3.605 -12.461 -1.696 1.00 97.56 88 HIS A O 1
ATOM 705 N N . THR A 1 89 ? 3.103 -13.546 0.212 1.00 98.19 89 THR A N 1
ATOM 706 C CA . THR A 1 89 ? 2.236 -14.546 -0.415 1.00 98.19 89 THR A CA 1
ATOM 707 C C . THR A 1 89 ? 1.041 -13.887 -1.103 1.00 98.19 89 THR A C 1
ATOM 709 O O . THR A 1 89 ? 0.777 -14.160 -2.277 1.00 98.19 89 THR A O 1
ATOM 712 N N . MET A 1 90 ? 0.361 -12.950 -0.439 1.00 98.25 90 MET A N 1
ATOM 713 C CA . MET A 1 90 ? -0.818 -12.299 -1.015 1.00 98.25 90 MET A CA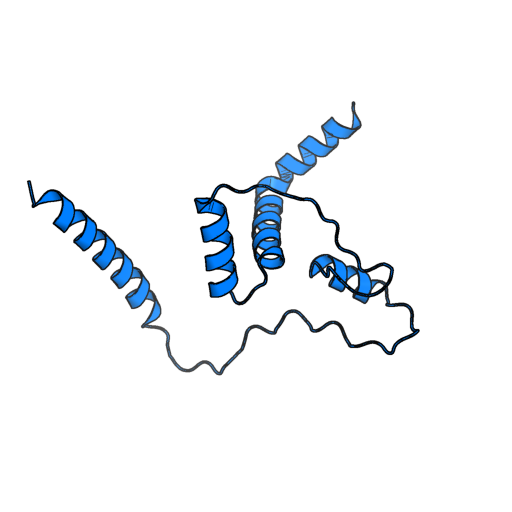 1
ATOM 714 C C . MET A 1 90 ? -0.483 -11.362 -2.179 1.00 98.25 90 MET A C 1
ATOM 716 O O . MET A 1 90 ? -1.233 -11.326 -3.159 1.00 98.25 90 MET A O 1
ATOM 720 N N . ALA A 1 91 ? 0.647 -10.650 -2.126 1.00 96.75 91 ALA A N 1
ATOM 721 C CA . ALA A 1 91 ? 1.123 -9.855 -3.258 1.00 96.75 91 ALA A CA 1
ATOM 722 C C . ALA A 1 91 ? 1.359 -10.740 -4.495 1.00 96.75 91 ALA A C 1
ATOM 724 O O . ALA A 1 91 ? 0.906 -10.408 -5.593 1.00 96.75 91 ALA A O 1
ATOM 725 N N . LYS A 1 92 ? 1.978 -11.916 -4.306 1.00 97.19 92 LYS A N 1
ATOM 726 C CA . LYS A 1 92 ? 2.211 -12.895 -5.377 1.00 97.19 92 LYS A CA 1
ATOM 727 C C . LYS A 1 92 ? 0.908 -13.449 -5.955 1.00 97.19 92 LYS A C 1
ATOM 729 O O . LYS A 1 92 ? 0.772 -13.480 -7.174 1.00 97.19 92 LYS A O 1
ATOM 734 N N . VAL A 1 93 ? -0.049 -13.838 -5.106 1.00 97.75 93 VAL A N 1
ATOM 735 C CA . VAL A 1 93 ? -1.374 -14.330 -5.538 1.00 97.75 93 VAL A CA 1
ATOM 736 C C . VAL A 1 93 ? -2.105 -13.289 -6.392 1.00 97.75 93 VAL A C 1
ATOM 738 O O . VAL A 1 93 ? -2.758 -13.641 -7.370 1.00 97.75 93 VAL A O 1
ATOM 741 N N . ARG A 1 94 ? -1.964 -12.000 -6.064 1.00 94.25 94 ARG A N 1
ATOM 742 C CA . ARG A 1 94 ? -2.588 -10.894 -6.810 1.00 94.25 94 ARG A CA 1
ATOM 743 C C . ARG A 1 94 ? -1.788 -10.427 -8.029 1.00 94.25 94 ARG A C 1
ATOM 745 O O . ARG A 1 94 ? -2.292 -9.610 -8.794 1.00 94.25 94 ARG A O 1
ATOM 752 N N . GLY A 1 95 ? -0.564 -10.925 -8.221 1.00 93.06 95 GLY A N 1
ATOM 753 C CA . GLY A 1 95 ? 0.331 -10.473 -9.289 1.00 93.06 95 GLY A CA 1
ATOM 754 C C . GLY A 1 95 ? 0.792 -9.019 -9.128 1.00 93.06 95 GLY A C 1
ATOM 755 O O . GLY A 1 95 ? 1.075 -8.347 -10.119 1.00 93.06 95 GLY A O 1
ATOM 756 N N . GLU A 1 96 ? 0.849 -8.517 -7.895 1.00 92.69 96 GLU A N 1
ATOM 757 C CA . GLU A 1 96 ? 1.215 -7.139 -7.561 1.00 92.69 96 GLU A CA 1
ATOM 758 C C . GLU A 1 96 ? 2.578 -7.096 -6.850 1.00 92.69 96 GLU A C 1
ATOM 760 O O . GLU A 1 96 ? 3.053 -8.092 -6.301 1.00 92.69 96 GLU A O 1
ATOM 765 N N . SER A 1 97 ? 3.240 -5.934 -6.843 1.00 92.88 97 SER A N 1
ATOM 766 C CA . SER A 1 97 ? 4.429 -5.754 -6.002 1.00 92.88 97 SER A CA 1
ATOM 767 C C . SER A 1 97 ? 4.029 -5.682 -4.527 1.00 92.88 97 SER A C 1
ATOM 769 O O . SER A 1 97 ? 2.934 -5.225 -4.200 1.00 92.88 97 SER A O 1
ATOM 771 N N . VAL A 1 98 ? 4.938 -6.051 -3.619 1.00 93.88 98 VAL A N 1
ATOM 772 C CA . VAL A 1 98 ? 4.720 -5.924 -2.164 1.00 93.88 98 VAL A CA 1
ATOM 773 C C . VAL A 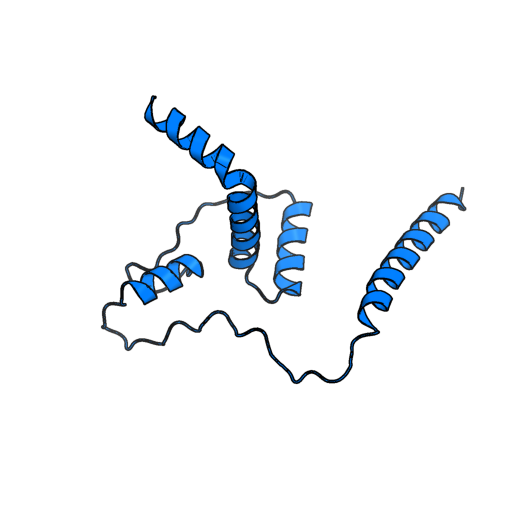1 98 ? 4.285 -4.505 -1.785 1.00 93.88 98 VAL A C 1
ATOM 775 O O . VAL A 1 98 ? 3.335 -4.321 -1.031 1.00 93.88 98 VAL A O 1
ATOM 778 N N . THR A 1 99 ? 4.935 -3.488 -2.356 1.00 92.50 99 THR A N 1
ATOM 779 C CA . THR A 1 99 ? 4.583 -2.083 -2.116 1.00 92.50 99 THR A CA 1
ATOM 780 C C . THR A 1 99 ? 3.174 -1.749 -2.600 1.00 92.50 99 THR A C 1
ATOM 782 O O . THR A 1 99 ? 2.439 -1.084 -1.878 1.00 92.50 99 THR A O 1
ATOM 785 N N . ALA A 1 100 ? 2.779 -2.209 -3.793 1.00 89.81 100 ALA A N 1
ATOM 786 C CA . ALA A 1 100 ? 1.434 -1.971 -4.315 1.00 89.81 100 ALA A CA 1
ATOM 787 C C . ALA A 1 100 ? 0.367 -2.657 -3.449 1.00 89.81 100 ALA A C 1
ATOM 789 O O . ALA A 1 100 ? -0.625 -2.027 -3.092 1.00 89.81 100 ALA A O 1
ATOM 790 N N . PHE A 1 101 ? 0.622 -3.901 -3.037 1.00 95.50 101 PHE A N 1
ATOM 791 C CA . PHE A 1 101 ? -0.272 -4.653 -2.162 1.00 95.50 101 PHE A CA 1
ATOM 792 C C . PHE A 1 101 ? -0.484 -3.953 -0.812 1.00 95.50 101 PHE A C 1
ATOM 794 O O . PHE A 1 101 ? -1.622 -3.748 -0.385 1.00 95.50 101 PHE A O 1
ATOM 801 N N . VAL A 1 102 ? 0.606 -3.536 -0.157 1.00 95.38 102 VAL A N 1
ATOM 802 C CA . VAL A 1 102 ? 0.546 -2.830 1.132 1.00 95.38 102 VAL A CA 1
ATOM 803 C C . VAL A 1 102 ? -0.150 -1.477 0.985 1.00 95.38 102 VAL A C 1
ATOM 805 O O . VAL A 1 102 ? -1.010 -1.150 1.800 1.00 95.38 102 VAL A O 1
ATOM 808 N N . ASN A 1 103 ? 0.152 -0.717 -0.072 1.00 93.25 103 ASN A N 1
ATOM 809 C CA . ASN A 1 103 ? -0.544 0.540 -0.344 1.00 93.25 103 ASN A CA 1
ATOM 810 C C . ASN A 1 103 ? -2.050 0.320 -0.528 1.00 93.25 103 ASN A C 1
ATOM 812 O O . ASN A 1 103 ? -2.828 1.066 0.049 1.00 93.25 103 ASN A O 1
ATOM 816 N N . GLY A 1 104 ? -2.473 -0.733 -1.233 1.00 93.81 104 GLY A N 1
ATOM 817 C CA . GLY A 1 104 ? -3.893 -1.055 -1.397 1.00 93.81 104 GLY A CA 1
ATOM 818 C C . GLY A 1 104 ? -4.602 -1.389 -0.078 1.00 93.81 104 GLY A C 1
ATOM 819 O O . GLY A 1 104 ? -5.744 -0.977 0.132 1.00 93.81 104 GLY A O 1
ATOM 820 N N . ILE A 1 105 ? -3.926 -2.086 0.847 1.00 96.00 105 ILE A N 1
ATOM 821 C CA . ILE A 1 105 ? -4.452 -2.307 2.207 1.00 96.00 105 ILE A CA 1
ATOM 822 C C . ILE A 1 105 ? -4.625 -0.970 2.933 1.00 96.00 105 ILE A C 1
ATOM 824 O O . ILE A 1 105 ? -5.676 -0.725 3.528 1.00 96.00 105 ILE A O 1
ATOM 828 N N . LEU A 1 106 ? -3.613 -0.101 2.873 1.00 94.94 106 LEU A N 1
ATOM 829 C CA . LEU A 1 106 ? -3.645 1.204 3.530 1.00 94.94 106 LEU A CA 1
ATOM 830 C C . LEU A 1 106 ? -4.709 2.122 2.928 1.00 94.94 106 LEU A C 1
ATOM 832 O O . LEU A 1 106 ? -5.417 2.777 3.678 1.00 94.94 106 LEU A O 1
ATOM 836 N N . GLU A 1 107 ? -4.881 2.135 1.609 1.00 94.25 107 GLU A N 1
ATOM 837 C CA . GLU A 1 107 ? -5.933 2.897 0.928 1.00 94.25 107 GLU A CA 1
ATOM 838 C C . GLU A 1 107 ? -7.327 2.456 1.383 1.00 94.25 107 GLU A C 1
ATOM 840 O O . GLU A 1 107 ? -8.182 3.297 1.673 1.00 94.25 107 GLU A O 1
ATOM 845 N N . LYS A 1 108 ? -7.549 1.141 1.519 1.00 95.50 108 LYS A N 1
ATOM 846 C CA . LYS A 1 108 ? -8.796 0.621 2.085 1.00 95.50 108 LYS A CA 1
ATOM 847 C C . LYS A 1 108 ? -8.974 1.081 3.532 1.00 95.50 108 LYS A C 1
ATOM 849 O O . LYS A 1 108 ? -10.029 1.607 3.871 1.00 95.50 108 LYS A O 1
ATOM 854 N N . ALA A 1 109 ? -7.941 0.945 4.363 1.00 95.69 109 ALA A N 1
ATOM 855 C CA . ALA A 1 109 ? -7.992 1.388 5.753 1.00 95.69 109 ALA A CA 1
ATOM 856 C C . ALA A 1 109 ? -8.242 2.903 5.867 1.00 95.69 109 ALA A C 1
ATOM 858 O O . ALA A 1 109 ? -9.027 3.330 6.708 1.00 95.69 109 ALA A O 1
ATOM 859 N N . MET A 1 110 ? -7.640 3.720 5.001 1.00 92.88 110 MET A N 1
ATOM 860 C CA . MET A 1 110 ? -7.877 5.164 4.937 1.00 92.88 110 MET A CA 1
ATOM 861 C C . MET A 1 110 ? -9.332 5.481 4.605 1.00 92.88 110 MET A C 1
ATOM 863 O O . MET A 1 110 ? -9.908 6.376 5.217 1.00 92.88 110 MET A O 1
ATOM 867 N N . LYS A 1 111 ? -9.928 4.754 3.653 1.00 94.75 111 LYS A N 1
ATOM 868 C CA . LYS A 1 111 ? -11.341 4.916 3.300 1.00 94.75 111 LYS A CA 1
ATOM 869 C C . LYS A 1 111 ? -12.248 4.535 4.469 1.00 94.75 111 LYS A C 1
ATOM 871 O O . LYS A 1 111 ? -13.146 5.300 4.804 1.00 94.75 111 LYS A O 1
ATOM 876 N N . ASP A 1 112 ? -11.978 3.397 5.101 1.00 95.38 112 ASP A N 1
ATOM 877 C CA . ASP A 1 112 ? -12.779 2.881 6.214 1.00 95.38 112 ASP A CA 1
ATOM 878 C C . ASP A 1 112 ? -12.684 3.785 7.460 1.00 95.38 112 ASP A C 1
ATOM 880 O O . ASP A 1 112 ? -13.632 3.878 8.232 1.00 95.38 112 ASP A O 1
ATOM 884 N N . ASN A 1 113 ? -11.563 4.494 7.637 1.00 95.50 113 ASN A N 1
ATOM 885 C CA . ASN A 1 113 ? -11.306 5.371 8.786 1.00 95.50 113 ASN A CA 1
ATOM 886 C C . ASN A 1 113 ? -11.352 6.868 8.434 1.00 95.50 113 ASN A C 1
ATOM 888 O O . ASN A 1 113 ? -10.831 7.693 9.190 1.00 95.50 113 ASN A O 1
ATOM 892 N N . ALA A 1 114 ? -11.943 7.241 7.293 1.00 93.81 114 ALA A N 1
ATOM 893 C CA . ALA A 1 114 ? -11.847 8.599 6.757 1.00 93.81 114 ALA A CA 1
ATOM 894 C C . ALA A 1 114 ? -12.363 9.661 7.741 1.00 93.81 114 ALA A C 1
ATOM 896 O O . ALA A 1 114 ? -11.685 10.660 7.976 1.00 93.81 114 ALA A O 1
ATOM 897 N N . GLU A 1 115 ? -13.524 9.437 8.359 1.00 92.25 115 GLU A N 1
ATOM 898 C CA . GLU A 1 115 ? -14.133 10.391 9.294 1.00 92.25 115 GLU A CA 1
ATOM 899 C C . GLU A 1 115 ? -13.269 10.615 10.540 1.00 92.25 115 GLU A C 1
ATOM 901 O O . GLU A 1 115 ? -12.988 11.758 10.907 1.00 92.25 115 GLU A O 1
ATOM 906 N N . ILE A 1 116 ? -12.789 9.526 11.146 1.00 93.44 116 ILE A N 1
ATOM 907 C CA . ILE A 1 116 ? -11.916 9.556 12.327 1.00 93.44 116 ILE A CA 1
ATOM 908 C C . ILE A 1 116 ? -10.605 10.269 11.987 1.00 93.44 116 ILE A C 1
ATOM 910 O O . ILE A 1 116 ? -10.151 11.140 12.730 1.00 93.44 116 ILE A O 1
ATOM 914 N N . TYR A 1 117 ? -10.018 9.951 10.831 1.00 91.62 117 TYR A N 1
ATOM 915 C CA . TYR A 1 117 ? -8.791 10.586 10.367 1.00 91.62 117 TYR A CA 1
ATOM 916 C C . TYR A 1 117 ? -8.969 12.100 10.162 1.00 91.62 117 TYR A C 1
ATOM 918 O O . TYR A 1 117 ? -8.119 12.880 10.592 1.00 91.62 117 TYR A O 1
ATOM 926 N N . GLN A 1 118 ? -10.094 12.541 9.586 1.00 91.12 118 GLN A N 1
ATOM 927 C CA . GLN A 1 118 ? -10.394 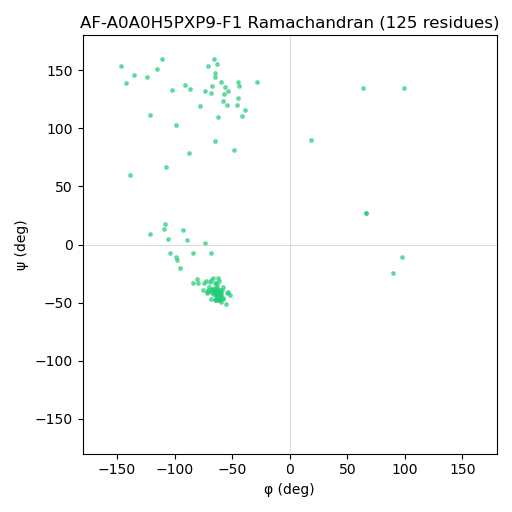13.970 9.426 1.00 91.12 118 GLN A CA 1
ATOM 928 C C . GLN A 1 118 ? -10.589 14.686 10.765 1.00 91.12 118 GLN A C 1
ATOM 930 O O . GLN A 1 118 ? -10.108 15.806 10.937 1.00 91.12 118 GLN A O 1
ATOM 935 N N . GLN A 1 119 ? -11.266 14.058 11.731 1.00 91.19 119 GLN A N 1
ATOM 936 C CA . GLN A 1 119 ? -11.382 14.616 13.081 1.00 91.19 119 GLN A CA 1
ATOM 937 C C . GLN A 1 119 ? -10.003 14.753 13.738 1.00 91.19 119 GLN A C 1
ATOM 939 O O . GLN A 1 119 ? -9.674 15.826 14.240 1.00 91.19 119 GLN A O 1
ATOM 944 N N . ALA A 1 120 ? -9.157 13.722 13.650 1.00 91.50 120 ALA A N 1
ATOM 945 C CA . ALA A 1 120 ? -7.799 13.749 14.191 1.00 91.50 120 ALA A CA 1
ATOM 946 C C . ALA A 1 120 ? -6.938 14.874 13.583 1.00 91.50 120 ALA A C 1
ATOM 948 O O . ALA A 1 120 ? -6.195 15.541 14.305 1.00 91.50 120 ALA A O 1
ATOM 949 N N . LEU A 1 121 ? -7.070 15.143 12.278 1.00 89.31 121 LEU A N 1
ATOM 950 C CA . LEU A 1 121 ? -6.368 16.252 11.622 1.00 89.31 121 LEU A CA 1
ATOM 951 C C . LEU A 1 121 ? -6.776 17.627 12.169 1.00 89.31 121 LEU A C 1
ATOM 953 O O . LEU A 1 121 ? -5.922 18.506 12.273 1.00 89.31 121 LEU A O 1
ATOM 957 N N . LYS A 1 122 ? -8.047 17.819 12.553 1.00 86.62 122 LYS A N 1
ATOM 958 C CA . LYS A 1 122 ? -8.511 19.083 13.153 1.00 86.62 122 LYS A CA 1
ATOM 959 C C . LYS A 1 122 ? -7.835 19.347 14.494 1.00 86.62 122 LYS A C 1
ATOM 961 O O . LYS A 1 122 ? -7.413 20.470 14.738 1.00 86.62 122 LYS A O 1
ATOM 966 N N . PHE A 1 123 ? -7.682 18.318 15.327 1.00 83.12 123 PHE A N 1
ATOM 967 C CA . PHE A 1 123 ? -7.004 18.443 16.620 1.00 83.12 123 PHE A CA 1
ATOM 968 C C . PHE A 1 123 ? -5.488 18.592 16.482 1.00 83.12 123 PHE A C 1
ATOM 970 O O . PHE A 1 123 ? -4.868 19.299 17.269 1.00 83.12 123 PHE A O 1
ATOM 977 N N . LYS A 1 124 ? -4.890 17.984 15.452 1.00 76.81 124 LYS A N 1
ATOM 978 C CA . LYS A 1 124 ? -3.451 18.085 15.187 1.00 76.81 124 LYS A CA 1
ATOM 979 C C . LYS A 1 124 ? -2.985 19.516 14.886 1.00 76.81 124 LYS A C 1
ATOM 981 O O . LYS A 1 124 ? -1.841 19.830 15.172 1.00 76.81 124 LYS A O 1
ATOM 986 N N . ASN A 1 125 ? -3.850 20.365 14.327 1.00 64.06 125 ASN A N 1
ATOM 987 C CA . ASN A 1 125 ? -3.520 21.756 13.987 1.00 64.06 125 ASN A CA 1
ATOM 988 C C . ASN A 1 125 ? -3.797 22.753 15.132 1.00 64.06 125 ASN A C 1
ATOM 990 O O . ASN A 1 125 ? -3.691 23.959 14.920 1.00 64.06 125 ASN A O 1
ATOM 994 N N . ILE A 1 126 ? -4.211 22.264 16.307 1.00 62.28 126 ILE A N 1
ATOM 995 C CA . ILE A 1 126 ? -4.520 23.075 17.500 1.00 62.28 126 ILE A CA 1
ATOM 996 C C . ILE A 1 126 ? -3.393 22.972 18.558 1.00 62.28 126 ILE A C 1
ATOM 998 O O . ILE A 1 126 ? -3.400 23.716 19.535 1.00 62.28 126 ILE A O 1
ATOM 1002 N N . LEU A 1 127 ? -2.404 22.096 18.343 1.00 48.72 127 LEU A N 1
ATOM 1003 C CA . LEU A 1 127 ? -1.164 21.963 19.124 1.00 48.72 127 LEU A CA 1
ATOM 1004 C C . LEU A 1 127 ? 0.020 22.538 18.342 1.00 48.72 127 LEU A C 1
ATOM 1006 O O . LEU A 1 127 ? 0.913 23.115 18.999 1.00 48.72 127 LEU A O 1
#

Secondary structure (DSSP, 8-state):
--SHHHHHHHHHHHHHHHHHHTTSS--S---------S-------TTSPPPHHHHHHHHHTT--SSSTT-PPP-------HHHHHHHHHHHHHHT--HHHHHHHHHHHHHHHTHHHHHHHHHHHT--

Organism: NCBI:txid198431

pLDDT: mean 70.75, std 21.57, range [29.16, 98.38]

Radius of gyration: 21.98 Å; Cα contacts (8 Å, |Δi|>4): 43; chains: 1; bounding box: 36×63×47 Å

Solvent-accessible surface area (backbone atoms only — not comparable to full-atom values): 8091 Å² total; per-residue (Å²): 142,74,70,69,64,58,52,54,58,49,51,54,50,50,55,57,45,56,63,53,56,76,67,64,83,80,79,74,88,74,77,92,72,70,75,72,70,75,79,74,76,75,89,70,65,90,92,61,84,77,52,71,68,56,30,52,50,32,33,74,70,53,32,85,75,75,69,90,84,19,67,38,90,84,82,92,80,90,71,56,72,69,58,46,50,51,48,50,54,52,11,56,76,70,74,43,51,57,68,56,42,52,48,52,53,49,53,50,50,48,62,79,39,41,68,62,52,54,55,51,54,61,58,62,77,75,112